Protein AF-A0A972I3V1-F1 (afdb_monomer)

Radius of gyration: 13.15 Å; Cα contacts (8 Å, |Δi|>4): 29; chains: 1; bounding box: 26×22×33 Å

Foldseek 3Di:
DPPPCPQVVQVVVCVVVVHDRDDLVVLVCVVPVDHPCCCVVVHDPVVVVVSSVVSVVPDPRDD

Structure (mmCIF, N/CA/C/O backbone):
data_AF-A0A972I3V1-F1
#
_entry.id   AF-A0A972I3V1-F1
#
loop_
_atom_site.group_PDB
_atom_site.id
_atom_site.type_symbol
_atom_site.label_atom_id
_atom_site.label_alt_id
_atom_site.label_comp_id
_atom_site.label_asym_id
_atom_site.label_entity_id
_atom_site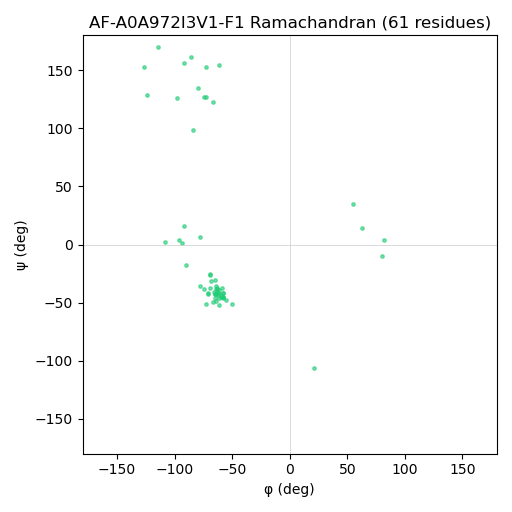.label_seq_id
_atom_site.pdbx_PDB_ins_code
_atom_site.Cartn_x
_atom_site.Cartn_y
_atom_site.Cartn_z
_atom_site.occupancy
_atom_site.B_iso_or_equiv
_atom_site.auth_seq_id
_atom_site.auth_comp_id
_atom_site.auth_asym_id
_atom_site.auth_atom_id
_atom_site.pdbx_PDB_model_num
ATOM 1 N N . MET A 1 1 ? 7.694 -5.407 4.333 1.00 64.19 1 MET A N 1
ATOM 2 C CA . MET A 1 1 ? 8.245 -6.592 5.049 1.00 64.19 1 MET A CA 1
ATOM 3 C C . MET A 1 1 ? 7.123 -7.540 5.475 1.00 64.19 1 MET A C 1
ATOM 5 O O . MET A 1 1 ? 6.456 -7.259 6.463 1.00 64.19 1 MET A O 1
ATOM 9 N N . PRO A 1 2 ? 6.847 -8.626 4.748 1.00 77.12 2 PRO A N 1
ATOM 10 C CA . PRO A 1 2 ? 5.835 -9.616 5.134 1.00 77.12 2 PRO A CA 1
ATOM 11 C C . PRO A 1 2 ? 6.165 -10.292 6.480 1.00 77.12 2 PRO A C 1
ATOM 13 O O . PRO A 1 2 ? 7.322 -10.335 6.887 1.00 77.12 2 PRO A O 1
ATOM 16 N N . GLY A 1 3 ? 5.159 -10.788 7.206 1.00 85.00 3 GLY A N 1
ATOM 17 C CA . GLY A 1 3 ? 5.369 -11.642 8.390 1.00 85.00 3 GLY A CA 1
ATOM 18 C C . GLY A 1 3 ? 5.733 -10.952 9.716 1.00 85.00 3 GLY A C 1
ATOM 19 O O . GLY A 1 3 ? 5.644 -11.587 10.758 1.00 85.00 3 GLY A O 1
ATOM 20 N N . THR A 1 4 ? 6.044 -9.651 9.743 1.00 91.62 4 THR A N 1
ATOM 21 C CA . THR A 1 4 ? 6.403 -8.942 11.000 1.00 91.62 4 THR A CA 1
ATOM 22 C C . THR A 1 4 ? 5.220 -8.563 11.902 1.00 91.62 4 THR A C 1
ATOM 24 O O . THR A 1 4 ? 5.384 -7.807 12.855 1.00 91.62 4 THR A O 1
ATOM 27 N N . GLY A 1 5 ? 4.003 -9.006 11.579 1.00 92.56 5 GLY A N 1
ATOM 28 C CA . GLY A 1 5 ? 2.808 -8.735 12.387 1.00 92.56 5 GLY A CA 1
ATOM 29 C C . GLY A 1 5 ? 2.132 -7.369 12.183 1.00 92.56 5 GLY A C 1
ATOM 30 O O . GLY A 1 5 ? 1.134 -7.110 12.849 1.00 92.56 5 GLY A O 1
ATOM 31 N N . LYS A 1 6 ? 2.589 -6.513 11.252 1.00 94.38 6 LYS A N 1
ATOM 32 C CA . LYS A 1 6 ? 1.987 -5.176 10.996 1.00 94.38 6 LYS A CA 1
ATOM 33 C C . LYS A 1 6 ? 0.472 -5.214 10.808 1.00 94.38 6 LYS A C 1
ATOM 35 O O . LYS A 1 6 ? -0.233 -4.495 11.507 1.00 94.38 6 LYS A O 1
ATOM 40 N N . SER A 1 7 ? -0.038 -6.081 9.931 1.00 93.88 7 SER A N 1
ATOM 41 C CA . SER A 1 7 ? -1.481 -6.167 9.687 1.00 93.88 7 SER A CA 1
ATOM 42 C C . SER A 1 7 ? -2.232 -6.721 10.904 1.00 93.88 7 SER A C 1
ATOM 44 O O . SER A 1 7 ? -3.362 -6.318 11.154 1.00 93.88 7 SER A O 1
ATOM 46 N N . ALA A 1 8 ? -1.618 -7.598 11.709 1.00 95.50 8 ALA A N 1
ATOM 47 C CA . ALA A 1 8 ? -2.234 -8.098 12.940 1.00 95.50 8 ALA A CA 1
ATOM 48 C C . ALA A 1 8 ? -2.381 -6.978 13.986 1.00 95.50 8 ALA A C 1
ATOM 50 O O . ALA A 1 8 ? -3.475 -6.758 14.507 1.00 95.50 8 ALA A O 1
ATOM 51 N N . VAL A 1 9 ? -1.304 -6.226 14.235 1.00 96.44 9 VAL A N 1
ATOM 52 C CA . VAL A 1 9 ? -1.309 -5.087 15.166 1.00 96.44 9 VAL A CA 1
ATOM 53 C C . VAL A 1 9 ? -2.230 -3.973 14.663 1.00 96.44 9 VAL A C 1
ATOM 55 O O . VAL A 1 9 ? -3.055 -3.476 15.424 1.00 96.44 9 VAL A O 1
ATOM 58 N N . GLY A 1 10 ? -2.156 -3.619 13.379 1.00 95.12 10 GLY A N 1
ATOM 59 C CA . GLY A 1 10 ? -2.985 -2.573 12.778 1.00 95.12 10 GLY A CA 1
ATOM 60 C C . GLY A 1 10 ? -4.482 -2.890 12.823 1.00 95.12 10 GLY A C 1
ATOM 61 O O . GLY A 1 10 ? -5.278 -2.025 13.183 1.00 95.12 10 GLY A O 1
ATOM 62 N N . LYS A 1 11 ? -4.879 -4.143 12.554 1.00 96.00 11 LYS A N 1
ATOM 63 C CA . LYS A 1 11 ? -6.280 -4.585 12.678 1.00 96.00 11 LYS A CA 1
ATOM 64 C C . LYS A 1 11 ? -6.773 -4.525 14.123 1.00 96.00 11 LYS A C 1
ATOM 66 O O . LYS A 1 11 ? -7.889 -4.066 14.367 1.00 96.00 11 LYS A O 1
ATOM 71 N N . ALA A 1 12 ? -5.954 -4.960 15.084 1.00 97.44 12 ALA A N 1
ATOM 72 C CA . ALA A 1 12 ? -6.293 -4.870 16.504 1.00 97.44 12 ALA A CA 1
ATOM 73 C C . ALA A 1 12 ? -6.461 -3.408 16.953 1.00 97.44 12 ALA A C 1
ATOM 75 O O . ALA A 1 12 ? -7.434 -3.078 17.631 1.00 97.44 12 ALA A O 1
ATOM 76 N N . LEU A 1 13 ? -5.559 -2.525 16.516 1.00 97.25 13 LEU A N 1
ATOM 77 C CA . LEU A 1 13 ? -5.618 -1.093 16.795 1.00 97.25 13 LEU A CA 1
ATOM 78 C C . LEU A 1 13 ? -6.892 -0.462 16.219 1.00 97.25 13 LEU A C 1
ATOM 80 O O . LEU A 1 13 ? -7.655 0.160 16.954 1.00 97.25 13 LEU A O 1
ATOM 84 N N . ALA A 1 14 ? -7.167 -0.683 14.933 1.00 96.06 14 ALA A N 1
ATOM 85 C CA . ALA A 1 14 ? -8.350 -0.148 14.266 1.00 96.06 14 ALA A CA 1
ATOM 86 C C . ALA A 1 14 ? -9.647 -0.604 14.955 1.00 96.06 14 ALA A C 1
ATOM 88 O O . ALA A 1 14 ? -10.530 0.212 15.212 1.00 96.06 14 ALA A O 1
ATOM 89 N N . LYS A 1 15 ? -9.731 -1.879 15.360 1.00 96.56 15 LYS A N 1
ATOM 90 C CA . LYS A 1 15 ? -10.873 -2.406 16.121 1.00 96.56 15 LYS A CA 1
ATOM 91 C C . LYS A 1 15 ? -11.073 -1.673 17.452 1.00 96.56 15 LYS A C 1
ATOM 93 O O . LYS A 1 15 ? -12.206 -1.323 17.776 1.00 96.56 15 LYS A O 1
ATOM 98 N N . ASN A 1 16 ? -10.000 -1.427 18.204 1.00 97.75 16 ASN A N 1
ATOM 99 C CA . ASN A 1 16 ? -10.076 -0.750 19.504 1.00 97.75 16 ASN A CA 1
ATOM 100 C C . ASN A 1 16 ? -10.582 0.695 19.386 1.00 97.75 16 ASN A C 1
ATOM 102 O O . ASN A 1 16 ? -11.345 1.144 20.238 1.00 97.75 16 ASN A O 1
ATOM 106 N N . TYR A 1 17 ? -10.215 1.393 18.309 1.00 95.69 17 TYR A N 1
ATOM 107 C CA . TYR A 1 17 ? -10.638 2.773 18.047 1.00 95.69 17 TYR A CA 1
ATOM 108 C C . TYR A 1 17 ? -11.888 2.891 17.164 1.00 95.69 17 TYR A C 1
ATOM 110 O O . TYR A 1 17 ? -12.336 4.001 16.889 1.00 95.69 17 TYR A O 1
ATOM 118 N N . ARG A 1 18 ? -12.481 1.763 16.744 1.00 94.81 18 ARG A N 1
ATOM 119 C CA . ARG A 1 18 ? -13.595 1.706 15.776 1.00 94.81 18 ARG A CA 1
ATOM 120 C C . ARG A 1 18 ? -13.267 2.412 14.455 1.00 94.81 18 ARG A C 1
ATOM 122 O O . ARG A 1 18 ? -14.131 3.025 13.837 1.00 94.81 18 ARG A O 1
ATOM 129 N N . TRP A 1 19 ? -12.013 2.326 14.031 1.00 93.56 19 TRP A N 1
ATOM 130 C CA . TRP A 1 19 ? -11.544 2.845 12.753 1.00 93.56 19 TRP A CA 1
ATOM 131 C C . TRP A 1 19 ? -11.614 1.775 11.669 1.00 93.56 19 TRP A C 1
ATOM 133 O O . TRP A 1 19 ? -11.558 0.572 11.942 1.00 93.56 19 TRP A O 1
ATOM 143 N N . LYS A 1 20 ? -11.688 2.224 10.416 1.00 91.88 20 LYS A N 1
ATOM 144 C CA . LYS A 1 20 ? -11.468 1.356 9.262 1.00 91.88 20 LYS A CA 1
ATOM 145 C C . LYS A 1 20 ? -9.976 1.032 9.175 1.00 91.88 20 LYS A C 1
ATOM 147 O O . LYS A 1 20 ? -9.144 1.934 9.158 1.00 91.88 20 LYS A O 1
ATOM 152 N N . PHE A 1 21 ? -9.638 -0.252 9.116 1.00 93.38 21 PHE A N 1
ATOM 153 C CA . PHE A 1 21 ? -8.288 -0.680 8.755 1.00 93.38 21 PHE A CA 1
ATOM 154 C C . PHE A 1 21 ? -8.135 -0.618 7.232 1.00 93.38 21 PHE A C 1
ATOM 156 O O . PHE A 1 21 ? -9.022 -1.084 6.515 1.00 93.38 21 PHE A O 1
ATOM 163 N N . ILE A 1 22 ? -7.024 -0.060 6.754 1.00 92.12 22 ILE A N 1
ATOM 164 C CA . ILE A 1 22 ? -6.667 -0.018 5.334 1.00 92.12 22 ILE A CA 1
ATOM 165 C C . ILE A 1 22 ? -5.284 -0.652 5.182 1.00 92.12 22 ILE A C 1
ATOM 167 O O . ILE A 1 22 ? -4.359 -0.272 5.901 1.00 92.12 22 ILE A O 1
ATOM 171 N N . ASP A 1 23 ? -5.163 -1.611 4.265 1.00 92.75 23 ASP A N 1
ATOM 172 C CA . ASP A 1 23 ? -3.880 -2.159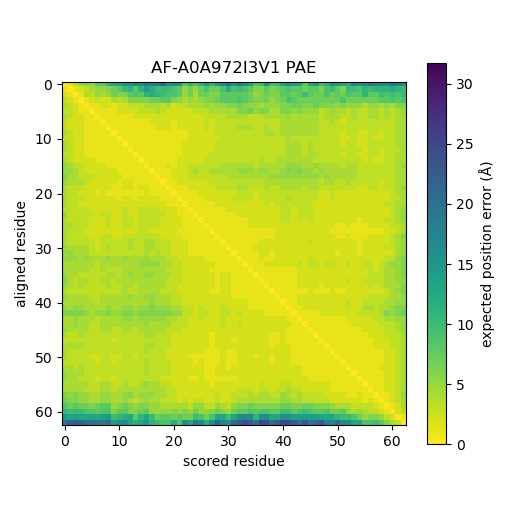 3.831 1.00 92.75 23 ASP A CA 1
ATOM 173 C C . ASP A 1 23 ? -3.464 -1.466 2.526 1.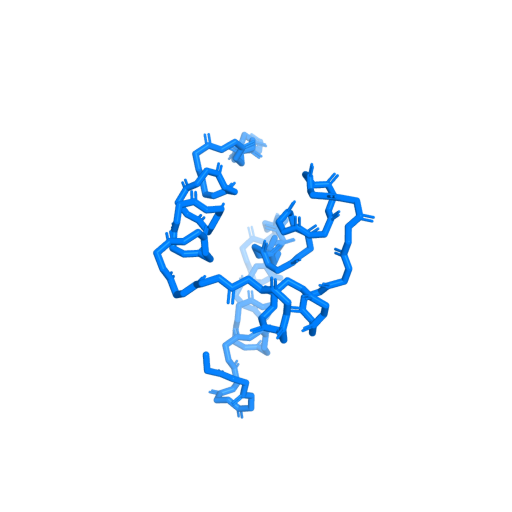00 92.75 23 ASP A C 1
ATOM 175 O O . ASP A 1 23 ? -4.244 -1.392 1.576 1.00 92.75 23 ASP A O 1
ATOM 179 N N . THR A 1 24 ? -2.261 -0.897 2.481 1.00 92.81 24 THR A N 1
ATOM 180 C CA . THR A 1 24 ? -1.774 -0.196 1.284 1.00 92.81 24 THR A CA 1
ATOM 181 C C . THR A 1 24 ? -1.498 -1.156 0.136 1.00 92.81 24 THR A C 1
ATOM 183 O O . THR A 1 24 ? -1.621 -0.742 -1.015 1.00 92.81 24 THR A O 1
ATOM 186 N N . ASP A 1 25 ? -1.201 -2.425 0.432 1.00 93.06 25 ASP A N 1
ATOM 187 C CA . ASP A 1 25 ? -0.973 -3.463 -0.578 1.00 93.06 2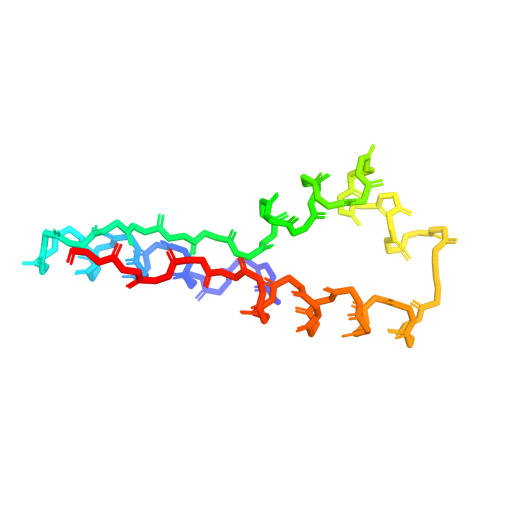5 ASP A CA 1
ATOM 188 C C . ASP A 1 25 ? -2.250 -3.747 -1.392 1.00 93.06 25 ASP A C 1
ATOM 190 O O . ASP A 1 25 ? -2.169 -4.047 -2.582 1.00 93.06 25 ASP A O 1
ATOM 194 N N . ASP A 1 26 ? -3.435 -3.578 -0.790 1.00 93.31 26 ASP A N 1
ATOM 195 C CA . ASP A 1 26 ? -4.714 -3.666 -1.506 1.00 93.31 26 ASP A CA 1
ATOM 196 C C . ASP A 1 26 ? -4.877 -2.477 -2.474 1.00 93.31 26 ASP A C 1
ATOM 198 O O . ASP A 1 26 ? -5.365 -2.635 -3.594 1.00 93.31 26 ASP A O 1
ATOM 202 N N . ARG A 1 27 ? -4.424 -1.281 -2.064 1.00 94.62 27 ARG A N 1
ATOM 203 C CA . ARG A 1 27 ? -4.547 -0.041 -2.846 1.00 94.62 27 ARG A CA 1
ATOM 204 C C . ARG A 1 27 ? -3.609 -0.008 -4.054 1.00 94.62 27 ARG A C 1
ATOM 206 O O . ARG A 1 27 ? -4.071 0.255 -5.158 1.00 94.62 27 ARG A O 1
ATOM 213 N N . ILE A 1 28 ? -2.324 -0.283 -3.833 1.00 96.19 28 ILE A N 1
ATOM 214 C CA . ILE A 1 28 ? -1.640 -1.378 -4.525 1.00 96.19 28 ILE A CA 1
ATOM 215 C C . ILE A 1 28 ? -2.246 -1.901 -5.837 1.00 96.19 28 ILE A C 1
ATOM 217 O O . ILE A 1 28 ? -2.201 -1.310 -6.918 1.00 96.19 28 ILE A O 1
ATOM 221 N N . VAL A 1 29 ? -2.821 -3.087 -5.663 1.00 96.31 29 VAL A N 1
ATOM 222 C CA . VAL A 1 29 ? -3.458 -3.917 -6.677 1.00 96.31 29 VAL A CA 1
ATOM 223 C C . VAL A 1 29 ? -4.620 -3.199 -7.365 1.00 96.31 29 VAL A C 1
ATOM 225 O O . VAL A 1 29 ? -4.791 -3.348 -8.572 1.00 96.31 29 VAL A O 1
ATOM 228 N N . GLU A 1 30 ? -5.404 -2.403 -6.632 1.00 94.62 30 GLU A N 1
ATOM 229 C CA . GLU A 1 30 ? -6.532 -1.651 -7.196 1.00 94.62 30 GLU A CA 1
ATOM 230 C C . GLU A 1 30 ? -6.084 -0.599 -8.225 1.00 94.62 30 GLU A C 1
ATOM 232 O O . GLU A 1 30 ? -6.713 -0.463 -9.274 1.00 94.62 30 GLU A O 1
ATOM 237 N N . LEU A 1 31 ? -5.006 0.138 -7.939 1.00 94.19 31 LEU A N 1
ATOM 238 C CA . LEU A 1 31 ? -4.469 1.175 -8.825 1.00 94.19 31 LEU A CA 1
ATOM 239 C C . LEU A 1 31 ? -3.815 0.592 -10.077 1.00 94.19 31 LEU A C 1
ATOM 241 O O . LEU A 1 31 ? -4.004 1.118 -11.172 1.00 94.19 31 LEU A O 1
ATOM 245 N N . GLU A 1 32 ? -3.043 -0.479 -9.906 1.00 96.19 32 GLU A N 1
ATOM 246 C CA . GLU 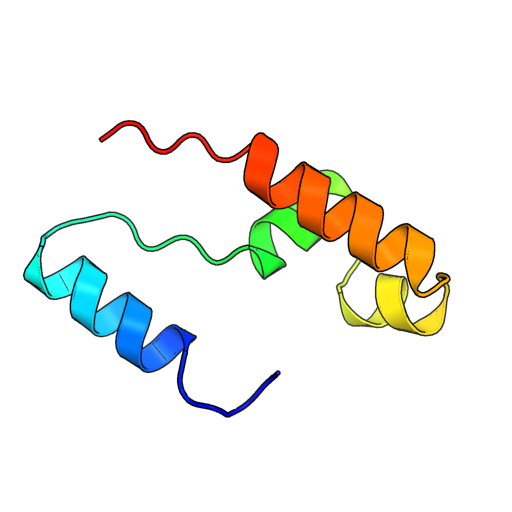A 1 32 ? -2.211 -1.038 -10.973 1.00 96.19 32 GLU A CA 1
ATOM 247 C C . GLU A 1 32 ? -2.930 -2.096 -11.816 1.00 96.19 32 GLU A C 1
ATOM 249 O O . GLU A 1 32 ? -2.454 -2.445 -12.896 1.00 96.19 32 GLU A O 1
ATOM 254 N N . GLY A 1 33 ? -4.039 -2.658 -11.322 1.00 97.00 33 GLY A N 1
ATOM 255 C CA . GLY A 1 33 ? -4.732 -3.781 -11.964 1.00 97.00 33 GLY A CA 1
ATOM 256 C C . GLY A 1 33 ? -3.890 -5.062 -12.046 1.00 97.00 33 GLY A C 1
ATOM 257 O O . GLY A 1 33 ? -4.228 -5.979 -12.794 1.00 97.00 33 GLY A O 1
ATOM 258 N N . ARG A 1 34 ? -2.788 -5.121 -11.292 1.00 95.81 34 ARG A N 1
ATOM 259 C CA . ARG A 1 34 ? -1.786 -6.193 -11.267 1.00 95.81 34 ARG A CA 1
ATOM 260 C C . ARG A 1 34 ? -1.586 -6.682 -9.843 1.00 95.81 34 ARG A C 1
ATOM 262 O O . ARG A 1 34 ? -1.785 -5.940 -8.885 1.00 95.81 34 ARG A O 1
ATOM 269 N N . THR A 1 35 ? -1.180 -7.938 -9.688 1.00 96.19 35 THR A N 1
ATOM 270 C CA . THR A 1 35 ? -0.865 -8.477 -8.357 1.00 96.19 35 THR A CA 1
ATOM 271 C C . THR A 1 35 ? 0.450 -7.899 -7.833 1.00 96.19 35 THR A C 1
ATOM 273 O O . THR A 1 35 ? 1.337 -7.568 -8.616 1.00 96.19 35 THR A O 1
ATOM 276 N N . LEU A 1 36 ? 0.613 -7.818 -6.510 1.00 93.75 36 LEU A N 1
ATOM 277 C CA . LEU A 1 36 ? 1.864 -7.339 -5.915 1.00 93.75 36 LEU A CA 1
ATOM 278 C C . LEU A 1 36 ? 3.097 -8.166 -6.350 1.00 93.75 36 LEU A C 1
ATOM 280 O O . LEU A 1 36 ? 4.108 -7.550 -6.679 1.00 93.75 36 LEU A O 1
ATOM 284 N N . PRO A 1 37 ? 3.038 -9.517 -6.425 1.00 94.75 37 PRO A N 1
ATOM 285 C CA . PRO A 1 37 ? 4.130 -10.311 -6.991 1.00 94.75 37 PRO A CA 1
ATOM 286 C C . PRO A 1 37 ? 4.462 -9.935 -8.437 1.00 94.75 37 PRO A C 1
ATOM 288 O O . PRO A 1 37 ? 5.626 -9.727 -8.738 1.00 94.75 37 PRO A O 1
ATOM 291 N N . ASP A 1 38 ? 3.457 -9.762 -9.301 1.00 96.69 38 ASP A N 1
ATOM 292 C CA . ASP A 1 38 ? 3.662 -9.363 -10.703 1.00 96.69 38 ASP A CA 1
ATOM 293 C C . ASP A 1 38 ? 4.367 -8.000 -10.822 1.00 96.69 38 ASP A C 1
ATOM 295 O O . ASP A 1 38 ? 5.308 -7.848 -11.596 1.00 96.69 38 ASP A O 1
ATOM 299 N N . ILE A 1 39 ? 3.975 -7.023 -9.998 1.00 95.94 39 ILE A N 1
ATOM 300 C CA . ILE A 1 39 ? 4.615 -5.697 -9.958 1.00 95.94 39 ILE A CA 1
ATOM 301 C C . ILE A 1 39 ? 6.082 -5.799 -9.519 1.00 95.94 39 ILE A C 1
ATOM 303 O O . ILE A 1 39 ? 6.934 -5.109 -10.071 1.00 95.94 39 ILE A O 1
ATOM 307 N N . ILE A 1 40 ? 6.381 -6.647 -8.532 1.00 93.94 40 ILE A N 1
ATOM 308 C CA . ILE A 1 40 ? 7.741 -6.822 -8.001 1.00 93.94 40 ILE A CA 1
ATOM 309 C C . ILE A 1 40 ? 8.623 -7.627 -8.967 1.00 93.94 40 ILE A C 1
ATOM 311 O O . ILE A 1 40 ? 9.805 -7.328 -9.099 1.00 93.94 40 ILE A O 1
ATOM 315 N N . GLU A 1 41 ? 8.073 -8.651 -9.622 1.00 96.75 41 GLU A N 1
ATOM 316 C CA . GLU A 1 41 ? 8.815 -9.540 -10.524 1.00 96.75 41 GLU A CA 1
ATOM 317 C C . GLU A 1 41 ? 9.074 -8.903 -11.893 1.00 96.75 41 GLU A C 1
ATOM 319 O O . GLU A 1 41 ? 10.135 -9.126 -12.476 1.00 96.75 41 GLU A O 1
ATOM 324 N N . ASN A 1 42 ? 8.130 -8.102 -12.398 1.00 96.75 42 ASN A N 1
ATOM 325 C CA . ASN A 1 42 ? 8.190 -7.517 -13.740 1.00 96.75 42 ASN A CA 1
ATOM 326 C C . ASN A 1 42 ? 8.460 -6.002 -13.749 1.00 96.75 42 ASN A C 1
ATOM 328 O O . ASN A 1 42 ? 8.490 -5.398 -14.822 1.00 96.75 42 ASN A O 1
ATOM 332 N N . GLY A 1 43 ? 8.646 -5.384 -12.580 1.00 94.56 43 GLY A N 1
ATOM 333 C CA . GLY A 1 43 ? 8.950 -3.962 -12.423 1.00 94.56 43 GLY A CA 1
ATOM 334 C C . GLY A 1 43 ? 10.339 -3.691 -11.847 1.00 94.56 43 GLY A C 1
ATOM 335 O O . GLY A 1 43 ? 11.050 -4.574 -11.370 1.00 94.56 43 GLY A O 1
ATOM 336 N N . THR A 1 44 ? 10.726 -2.422 -11.884 1.00 97.25 44 THR A N 1
ATOM 337 C CA . THR A 1 44 ? 11.906 -1.899 -11.193 1.00 97.25 44 THR A CA 1
ATOM 338 C C . THR A 1 44 ? 11.579 -1.516 -9.752 1.00 97.25 44 THR A C 1
ATOM 340 O O . THR A 1 44 ? 10.426 -1.293 -9.372 1.00 97.25 44 THR A O 1
ATOM 343 N N . TYR A 1 45 ? 12.619 -1.397 -8.929 1.00 95.56 45 TYR A N 1
ATOM 344 C CA . TYR A 1 45 ? 12.460 -0.958 -7.547 1.00 95.56 45 TYR A CA 1
ATOM 345 C C . TYR A 1 45 ? 11.928 0.483 -7.463 1.00 95.56 45 TYR A C 1
ATOM 347 O O . TYR A 1 45 ? 11.080 0.7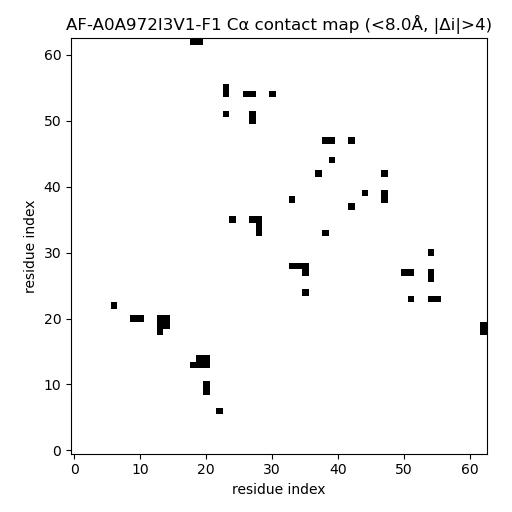91 -6.627 1.00 95.56 45 TYR A O 1
ATOM 355 N N . GLU A 1 46 ? 12.376 1.359 -8.360 1.00 97.94 46 GLU A N 1
ATOM 356 C CA . GLU A 1 46 ? 11.942 2.752 -8.448 1.00 97.94 46 GLU A CA 1
ATOM 357 C C . GLU A 1 46 ? 10.464 2.872 -8.832 1.00 97.94 46 GLU A C 1
ATOM 359 O O . GLU A 1 46 ? 9.743 3.684 -8.248 1.00 97.94 46 GLU A O 1
ATOM 364 N N . GLU A 1 47 ? 9.995 2.047 -9.771 1.00 96.31 47 GLU A N 1
ATOM 365 C CA . GLU A 1 47 ? 8.573 1.966 -10.119 1.00 96.31 47 GLU A CA 1
ATOM 366 C C . GLU A 1 47 ? 7.743 1.511 -8.922 1.00 96.31 47 GLU A C 1
ATOM 368 O O . GLU A 1 47 ? 6.743 2.153 -8.601 1.00 96.31 47 GLU A O 1
ATOM 373 N N . PHE A 1 48 ? 8.181 0.467 -8.211 1.00 96.25 48 PHE A N 1
ATOM 374 C CA . PHE A 1 48 ? 7.489 0.008 -7.009 1.00 96.25 48 PHE A CA 1
ATOM 375 C C . PHE A 1 48 ? 7.380 1.117 -5.950 1.00 96.25 48 PHE A C 1
ATOM 377 O O . PHE A 1 48 ? 6.294 1.355 -5.423 1.00 96.25 48 PHE A O 1
ATOM 384 N N . LEU A 1 49 ? 8.465 1.853 -5.680 1.00 96.31 49 LEU A N 1
ATOM 385 C CA . LEU A 1 49 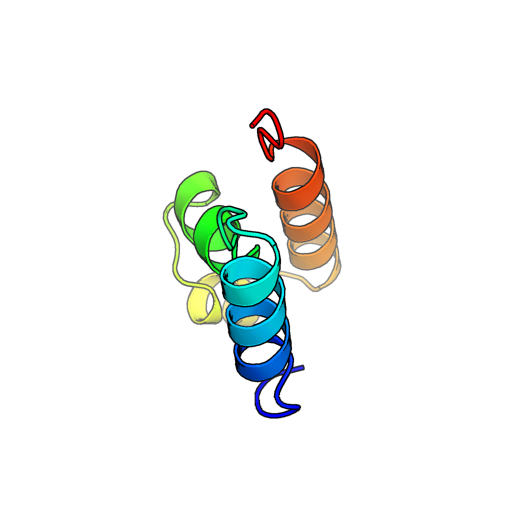? 8.446 2.977 -4.735 1.00 96.31 49 LEU A CA 1
ATOM 386 C C . LEU A 1 49 ? 7.518 4.116 -5.185 1.00 96.31 49 LEU A C 1
ATOM 388 O O . LEU A 1 49 ? 6.842 4.734 -4.358 1.00 96.31 49 LEU A O 1
ATOM 392 N N . ALA A 1 50 ? 7.469 4.410 -6.486 1.00 97.06 50 ALA A N 1
ATOM 393 C CA . ALA A 1 50 ? 6.561 5.416 -7.029 1.00 97.06 50 ALA A CA 1
ATOM 394 C C . ALA A 1 50 ? 5.090 4.999 -6.859 1.00 97.06 50 ALA A C 1
ATOM 396 O O . ALA A 1 50 ? 4.261 5.820 -6.452 1.00 97.06 50 ALA A O 1
ATOM 397 N N . ILE A 1 51 ? 4.784 3.724 -7.114 1.00 97.00 51 ILE A N 1
ATOM 398 C CA . ILE A 1 51 ? 3.456 3.128 -6.932 1.00 97.00 51 ILE A CA 1
ATOM 399 C C . ILE A 1 51 ? 3.058 3.148 -5.451 1.00 97.00 51 ILE A C 1
ATOM 401 O O . ILE A 1 51 ? 1.979 3.642 -5.123 1.00 97.00 51 ILE A O 1
ATOM 405 N N . GLU A 1 52 ? 3.933 2.702 -4.545 1.00 96.50 52 GLU A N 1
ATOM 406 C CA . GLU A 1 52 ? 3.696 2.719 -3.094 1.00 96.50 52 GLU A CA 1
ATOM 407 C C . GLU A 1 52 ? 3.418 4.148 -2.594 1.00 96.50 52 GLU A C 1
ATOM 409 O O . GLU A 1 52 ? 2.439 4.402 -1.883 1.00 96.50 52 GLU A O 1
ATOM 414 N N . GLY A 1 53 ? 4.221 5.119 -3.042 1.00 97.06 53 GLY A N 1
ATOM 415 C CA . GLY A 1 53 ? 4.022 6.530 -2.724 1.00 97.06 53 GLY A CA 1
ATOM 416 C C . GLY A 1 53 ? 2.703 7.098 -3.262 1.00 97.06 53 GLY A C 1
ATOM 417 O O . GLY A 1 53 ? 2.063 7.915 -2.595 1.00 97.06 53 GLY A O 1
ATOM 418 N N . ASN A 1 54 ? 2.268 6.677 -4.453 1.00 96.62 54 ASN A N 1
ATOM 419 C CA . ASN A 1 54 ? 0.982 7.079 -5.023 1.00 96.62 54 ASN A CA 1
ATOM 420 C C . ASN A 1 54 ? -0.202 6.432 -4.284 1.00 96.62 54 ASN A C 1
ATOM 422 O O . ASN A 1 54 ? -1.184 7.110 -3.967 1.00 96.62 54 ASN A O 1
ATOM 426 N N . ALA A 1 55 ? -0.091 5.150 -3.933 1.00 96.12 55 ALA A N 1
ATOM 427 C CA . ALA A 1 55 ? -1.094 4.440 -3.150 1.00 96.12 55 ALA A CA 1
ATOM 428 C C . ALA A 1 55 ? -1.377 5.171 -1.832 1.00 96.12 55 ALA A C 1
ATOM 430 O O . ALA A 1 55 ? -2.535 5.473 -1.549 1.00 96.12 55 ALA A O 1
ATOM 431 N N . GLY A 1 56 ? -0.334 5.575 -1.096 1.00 94.25 56 GLY A N 1
ATOM 432 C CA . GLY A 1 56 ? -0.479 6.355 0.138 1.00 94.25 56 GLY A CA 1
ATOM 433 C C . GLY A 1 56 ? -1.150 7.724 -0.052 1.00 94.25 56 GLY A C 1
ATOM 434 O O . GLY A 1 56 ? -1.981 8.119 0.764 1.00 94.25 56 GLY A O 1
ATOM 435 N N . LYS A 1 57 ? -0.845 8.444 -1.142 1.00 95.12 57 LYS A N 1
ATOM 436 C CA . LYS A 1 57 ? -1.435 9.767 -1.441 1.00 95.12 57 LYS A CA 1
ATOM 437 C C . LYS A 1 57 ? -2.917 9.714 -1.803 1.00 95.12 57 LYS A C 1
ATOM 439 O O . LYS A 1 57 ? -3.610 10.715 -1.650 1.00 95.12 57 LYS A O 1
ATOM 444 N N . THR A 1 58 ? -3.387 8.581 -2.318 1.00 93.56 58 THR A N 1
ATOM 445 C CA . THR A 1 58 ? -4.772 8.421 -2.788 1.00 93.56 58 THR A CA 1
ATOM 446 C C . THR A 1 58 ? -5.700 7.802 -1.748 1.00 93.56 58 THR A C 1
ATOM 448 O O . THR A 1 58 ? -6.869 7.564 -2.046 1.00 93.56 58 THR A O 1
ATOM 451 N N . LEU A 1 59 ? -5.208 7.545 -0.533 1.00 91.44 59 LEU A N 1
ATOM 452 C CA . LEU A 1 59 ? -6.041 7.067 0.563 1.00 91.44 59 LEU A CA 1
ATOM 453 C C . LEU A 1 59 ? -7.045 8.145 0.985 1.00 91.44 59 LEU A C 1
ATOM 455 O O . LEU A 1 59 ? -6.665 9.240 1.402 1.00 91.44 59 LEU A O 1
ATOM 459 N N . ASP A 1 60 ? -8.333 7.809 0.934 1.00 86.19 60 ASP A N 1
ATOM 460 C CA . ASP A 1 60 ? -9.366 8.599 1.595 1.00 86.19 60 ASP A CA 1
ATOM 461 C C . ASP A 1 60 ? -9.460 8.178 3.065 1.00 86.19 60 ASP A C 1
ATOM 463 O O . ASP A 1 60 ? -10.052 7.155 3.416 1.00 86.19 60 ASP A O 1
ATOM 467 N N . CYS A 1 61 ? -8.814 8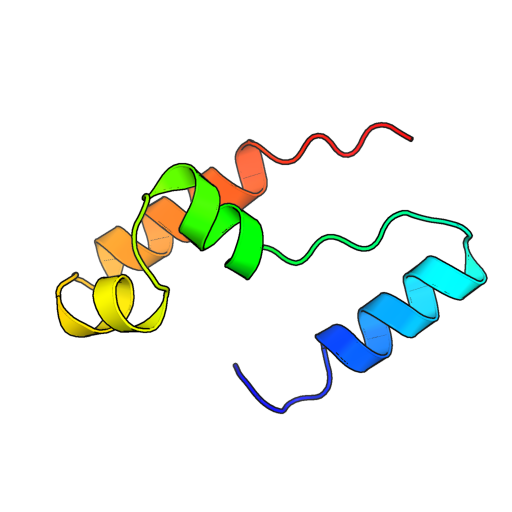.962 3.923 1.00 81.56 61 CYS A N 1
ATOM 468 C CA . CYS A 1 61 ? -8.754 8.725 5.364 1.00 81.56 61 CYS A CA 1
ATOM 469 C C . CYS A 1 61 ? -9.876 9.435 6.136 1.00 81.56 61 CY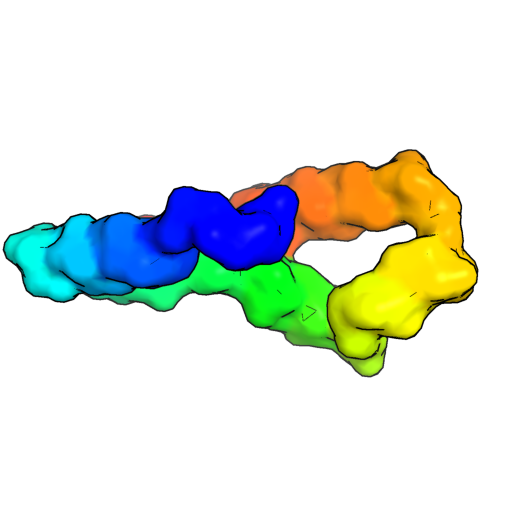S A C 1
ATOM 471 O O . CYS A 1 61 ? -9.767 9.596 7.354 1.00 81.56 61 CYS A O 1
ATOM 473 N N . LYS A 1 62 ? -10.933 9.903 5.463 1.00 74.38 62 LYS A N 1
ATOM 474 C CA . LYS A 1 62 ? -12.081 10.500 6.148 1.00 74.38 62 LYS A CA 1
ATOM 475 C C . LYS A 1 62 ? -12.919 9.409 6.820 1.00 74.38 62 LYS A C 1
ATOM 477 O O . LYS A 1 62 ? -13.304 8.426 6.190 1.00 74.38 62 LYS A O 1
ATOM 482 N N . GLY A 1 63 ? -13.163 9.599 8.115 1.00 57.56 63 GLY A N 1
ATOM 483 C CA . GLY A 1 63 ? -14.089 8.825 8.943 1.00 57.56 63 GLY A CA 1
ATOM 484 C C . GLY A 1 63 ? -15.247 9.693 9.393 1.00 57.56 63 GLY A C 1
ATOM 485 O O . GLY A 1 63 ? -15.003 10.899 9.628 1.00 57.56 63 GLY A O 1
#

Mean predicted aligned error: 3.36 Å

Sequence (63 aa):
MPGTGKSAVGKALAKNYRWKFIDTDDRIVELEGRTLPDIIENGTYEEFLAIEGNAGKTLDCKG

Nearest PDB structures (foldseek):
  2iyr-assembly1_A  TM=8.714E-01  e=6.590E-02  Mycobacterium tuberculosis H37Rv
  2iyr-assembly2_B  TM=8.875E-01  e=9.233E-02  Mycobacterium tuberculosis H37Rv
  2dft-assembly1_C  TM=8.237E-01  e=8.631E-02  Mycobacterium tuberculosis

pLDDT: mean 92.99, std 7.3, range [57.56, 97.94]

Solvent-accessible surface area (backbone atoms only — not comparable to full-atom values): 3980 Å² total; per-residue (Å²): 127,86,90,77,47,61,69,60,55,46,46,53,50,20,60,76,72,74,46,86,70,82,62,62,70,58,43,42,29,68,74,68,76,43,55,69,66,56,49,63,74,76,46,52,71,68,56,50,52,52,50,54,55,49,35,66,72,69,58,82,82,82,129

Secondary structure (DSSP, 8-state):
-TTSSHHHHHHHHHHHHTPPP--HHHHHHHHHSS-HHHHHHHS-HHHHHHHHHHHHHT-----